Protein AF-A0A2E7TGP0-F1 (afdb_monomer)

Secondary structure (DSSP, 8-state):
-HHHHHHHHHHHHHHH-HHHHIIIIIHHHHHHHHHHHHHHHHHHHHHHHHHS-PEEEEEE-GGG-HHHHHHHHT-TTEEE-----GGGHHHHHHTTS-SEEEEE-TTHHHHHHTTPPPPEEEEE---

Nearest PDB structures (foldseek):
  5ydo-assembly1_A  TM=6.149E-01  e=7.953E-02  Salmonella enterica
  5yer-assembly1_A  TM=6.017E-01  e=1.112E-01  Salmonella enterica subsp. enterica serovar Typhimurium
  4lub-assembly1_B  TM=5.882E-01  e=1.087E+00  Streptococcus mutans UA159
  5ydw-assembly1_A-2  TM=4.422E-01  e=9.502E-01  Salmonella enterica subsp. enterica serovar Typhimurium
  9iz3-assembly1_C  TM=4.850E-01  e=2.124E+00  Bacillus spizizenii ATCC 6633 = JCM 2499

Foldseek 3Di:
DVVVVVVVVVVVVVVVPVVVVCVVPVVCVPVVVVVVVVVVVVVVVVVVVVQQQAAEEEEAPCVQCVVVVVVQVPDNSHDYDDPDDPVCVVVCQVVVVHAKYKYFDNCRNVQVVVVHDGDIDMDGDDD

Structure (mmCIF, N/CA/C/O backbone):
data_AF-A0A2E7TGP0-F1
#
_entry.id   AF-A0A2E7TGP0-F1
#
loop_
_atom_site.group_PDB
_atom_site.id
_atom_site.type_symbol
_atom_site.label_atom_id
_atom_site.label_alt_id
_atom_site.label_comp_id
_atom_site.label_asym_id
_atom_site.label_entity_id
_atom_site.label_seq_id
_atom_site.pdbx_PDB_ins_code
_atom_site.Cartn_x
_atom_site.Cartn_y
_atom_site.Cartn_z
_atom_site.occupancy
_atom_site.B_iso_or_equiv
_atom_site.auth_seq_id
_atom_site.auth_comp_id
_atom_site.auth_asym_id
_atom_site.auth_atom_id
_atom_site.pdbx_PDB_model_num
ATOM 1 N N . MET A 1 1 ? 47.164 -8.479 -48.257 1.00 65.50 1 MET A N 1
ATOM 2 C CA . MET A 1 1 ? 46.445 -7.190 -48.074 1.00 65.50 1 MET A CA 1
ATOM 3 C C . MET A 1 1 ? 45.217 -6.982 -48.979 1.00 65.50 1 MET A C 1
ATOM 5 O O . MET A 1 1 ? 44.552 -5.969 -48.832 1.00 65.50 1 MET A O 1
ATOM 9 N N . LYS A 1 2 ? 44.843 -7.922 -49.865 1.00 76.31 2 LYS A N 1
ATOM 10 C CA . LYS A 1 2 ? 43.684 -7.769 -50.772 1.00 76.31 2 LYS A CA 1
ATOM 11 C C . LYS A 1 2 ? 42.322 -7.906 -50.065 1.00 76.31 2 LYS A C 1
ATOM 13 O O . LYS A 1 2 ? 41.398 -7.163 -50.367 1.00 76.31 2 LYS A O 1
ATOM 18 N N . TYR A 1 3 ? 42.236 -8.784 -49.064 1.00 84.88 3 TYR A N 1
ATOM 19 C CA . TYR A 1 3 ? 41.024 -9.000 -48.261 1.00 84.88 3 TYR A CA 1
ATOM 20 C C . TYR A 1 3 ? 40.575 -7.759 -47.488 1.00 84.88 3 TYR A C 1
ATOM 22 O O . TYR A 1 3 ? 39.381 -7.496 -47.398 1.00 84.88 3 TYR A O 1
ATOM 30 N N . TRP A 1 4 ? 41.522 -6.956 -46.991 1.00 89.38 4 TRP A N 1
ATOM 31 C CA . TRP A 1 4 ? 41.175 -5.749 -46.243 1.00 89.38 4 TRP A CA 1
ATOM 32 C C . TRP A 1 4 ? 40.513 -4.689 -47.138 1.00 89.38 4 TRP A C 1
ATOM 34 O O . TRP A 1 4 ? 39.540 -4.049 -46.758 1.00 89.38 4 TRP A O 1
ATOM 44 N N . ILE A 1 5 ? 40.978 -4.562 -48.379 1.00 90.88 5 ILE A N 1
ATOM 45 C CA . ILE A 1 5 ? 40.408 -3.621 -49.350 1.00 90.88 5 ILE A CA 1
ATOM 46 C C . ILE A 1 5 ? 38.969 -4.021 -49.712 1.00 90.88 5 ILE A C 1
ATOM 48 O O . ILE A 1 5 ? 38.100 -3.156 -49.798 1.00 90.88 5 ILE A O 1
ATOM 52 N N . ILE A 1 6 ? 38.712 -5.323 -49.877 1.00 88.50 6 ILE A N 1
ATOM 53 C CA . ILE A 1 6 ? 37.374 -5.855 -50.174 1.00 88.50 6 ILE A CA 1
ATOM 54 C C . ILE A 1 6 ? 36.441 -5.634 -48.979 1.00 88.50 6 ILE A C 1
ATOM 56 O O . ILE A 1 6 ? 35.382 -5.043 -49.144 1.00 88.50 6 ILE A O 1
ATOM 60 N N . ALA A 1 7 ? 36.862 -6.003 -47.767 1.00 86.88 7 ALA A N 1
ATOM 61 C CA . ALA A 1 7 ? 36.056 -5.801 -46.563 1.00 86.88 7 ALA A CA 1
ATOM 62 C C . ALA A 1 7 ? 35.721 -4.317 -46.325 1.00 86.88 7 ALA A C 1
ATOM 64 O O . ALA A 1 7 ? 34.584 -3.981 -46.002 1.00 86.88 7 ALA A O 1
ATOM 65 N N . ARG A 1 8 ? 36.676 -3.406 -46.558 1.00 89.19 8 ARG A N 1
ATOM 66 C CA . ARG A 1 8 ? 36.418 -1.962 -46.487 1.00 89.19 8 ARG A CA 1
ATOM 67 C C . ARG A 1 8 ? 35.375 -1.517 -47.512 1.00 89.19 8 ARG A C 1
ATOM 69 O O . ARG A 1 8 ? 34.550 -0.675 -47.179 1.00 89.19 8 ARG A O 1
ATOM 76 N N . LYS A 1 9 ? 35.405 -2.059 -48.733 1.00 88.06 9 LYS A N 1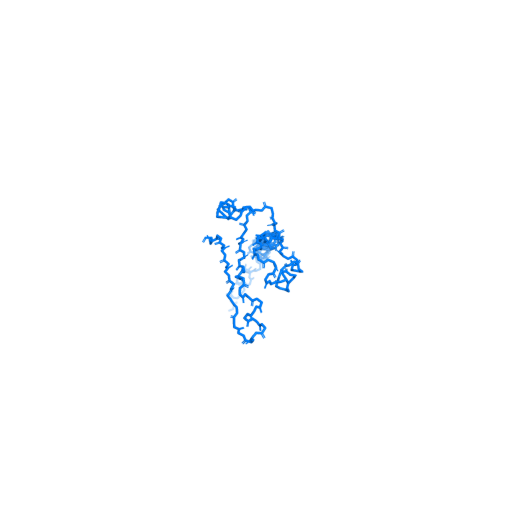
ATOM 77 C CA . LYS A 1 9 ? 34.427 -1.736 -49.779 1.00 88.06 9 LYS A CA 1
ATOM 78 C C . LYS A 1 9 ? 33.017 -2.179 -49.380 1.00 88.06 9 LYS A C 1
ATOM 80 O O . LYS A 1 9 ? 32.109 -1.361 -49.429 1.00 88.06 9 LYS A O 1
ATOM 85 N N . GLU A 1 10 ? 32.864 -3.415 -48.915 1.00 87.75 10 GLU A N 1
ATOM 86 C CA . GLU A 1 10 ? 31.562 -3.976 -48.521 1.00 87.75 10 GLU A CA 1
ATOM 87 C C . GLU A 1 10 ? 30.935 -3.223 -47.334 1.00 87.75 10 GLU A C 1
ATOM 89 O O . GLU A 1 10 ? 29.745 -2.906 -47.347 1.00 87.75 10 GLU A O 1
ATOM 94 N N . ILE A 1 11 ? 31.738 -2.848 -46.328 1.00 84.81 11 ILE A N 1
ATOM 95 C CA . ILE A 1 11 ? 31.271 -2.025 -45.198 1.00 84.81 11 ILE A CA 1
ATOM 96 C C . ILE A 1 11 ? 30.866 -0.624 -45.677 1.00 84.81 11 ILE A C 1
ATOM 98 O O . ILE A 1 11 ? 29.856 -0.082 -45.227 1.00 84.81 11 ILE A O 1
ATOM 102 N N . LEU A 1 12 ? 31.630 -0.020 -46.592 1.00 83.88 12 LEU A N 1
ATOM 103 C CA . LEU A 1 12 ? 31.327 1.317 -47.110 1.00 83.88 12 LEU A CA 1
ATOM 104 C C . LEU A 1 12 ? 30.058 1.321 -47.976 1.00 83.88 12 LEU A C 1
ATOM 106 O O . LEU A 1 12 ? 29.254 2.247 -47.888 1.00 83.88 12 LEU A O 1
ATOM 110 N N . ASP A 1 13 ? 29.859 0.277 -48.782 1.00 83.44 13 ASP A N 1
ATOM 111 C CA . ASP A 1 13 ? 28.663 0.122 -49.609 1.00 83.44 13 ASP A CA 1
ATOM 112 C C . ASP A 1 13 ? 27.424 -0.150 -48.738 1.00 83.44 13 ASP A C 1
ATOM 114 O O . ASP 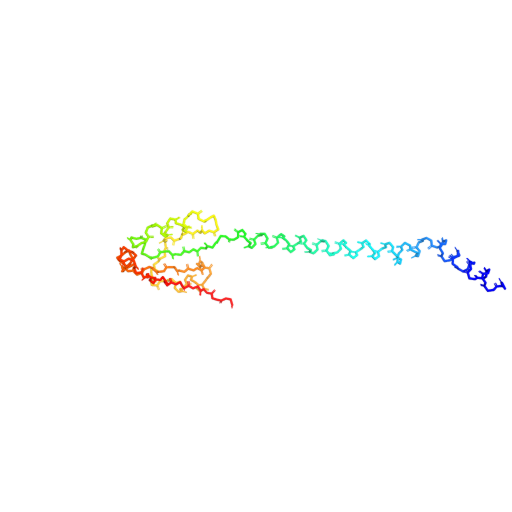A 1 13 ? 26.396 0.498 -48.937 1.00 83.44 13 ASP A O 1
ATOM 118 N N . THR A 1 14 ? 27.548 -0.982 -47.696 1.00 80.75 14 THR A N 1
ATOM 119 C CA . THR A 1 14 ? 26.477 -1.220 -46.709 1.00 80.75 14 THR A CA 1
ATOM 120 C C . THR A 1 14 ? 26.141 0.048 -45.916 1.00 80.75 14 THR A C 1
ATOM 122 O O . THR A 1 14 ? 24.975 0.350 -45.680 1.00 80.75 14 THR A O 1
ATOM 125 N N . THR A 1 15 ? 27.148 0.838 -45.523 1.00 81.00 15 THR A N 1
ATOM 126 C CA . THR A 1 15 ? 26.934 2.066 -44.733 1.00 81.00 15 THR A CA 1
ATOM 127 C C . THR A 1 15 ? 26.391 3.247 -45.529 1.00 81.00 15 THR A C 1
ATOM 129 O O . THR A 1 15 ? 25.738 4.131 -44.968 1.00 81.00 15 THR A O 1
ATOM 132 N N . ARG A 1 16 ? 26.605 3.262 -46.848 1.00 83.19 16 ARG A N 1
ATOM 133 C CA . ARG A 1 16 ? 25.985 4.241 -47.746 1.00 83.19 16 ARG A CA 1
ATOM 134 C C . ARG A 1 16 ? 24.491 3.975 -47.943 1.00 83.19 16 ARG A C 1
ATOM 136 O O . ARG A 1 16 ? 23.766 4.919 -48.266 1.00 83.19 16 ARG A O 1
ATOM 143 N N . ASP A 1 17 ? 24.016 2.757 -47.680 1.00 85.56 17 ASP A N 1
ATOM 144 C CA . ASP A 1 17 ? 22.586 2.468 -47.564 1.00 85.56 17 ASP A CA 1
ATOM 145 C C . ASP A 1 17 ? 22.034 2.944 -46.210 1.00 85.56 17 ASP A C 1
ATOM 147 O O . ASP A 1 17 ? 21.686 2.189 -45.298 1.00 85.56 17 ASP A O 1
ATOM 151 N N . LYS A 1 18 ? 21.961 4.272 -46.089 1.00 82.50 18 LYS A N 1
ATOM 152 C CA . LYS A 1 18 ? 21.466 4.967 -44.900 1.00 82.50 18 LYS A CA 1
ATOM 153 C C . LYS A 1 18 ? 20.025 4.589 -44.583 1.00 82.50 18 LYS A C 1
ATOM 155 O O . LYS A 1 18 ? 19.665 4.565 -43.417 1.00 82.50 18 LYS A O 1
ATOM 160 N N . ARG A 1 19 ? 19.196 4.295 -45.589 1.00 85.19 19 ARG A N 1
ATOM 161 C CA . ARG A 1 19 ? 17.792 3.929 -45.367 1.00 85.19 19 ARG A CA 1
ATOM 162 C C . ARG A 1 19 ? 17.705 2.598 -44.626 1.00 85.19 19 ARG A C 1
ATOM 164 O O . ARG A 1 19 ? 17.016 2.519 -43.610 1.00 85.19 19 ARG A O 1
ATOM 171 N N . THR A 1 20 ? 18.438 1.596 -45.100 1.00 84.31 20 THR A N 1
ATOM 172 C CA . THR A 1 20 ? 18.470 0.269 -44.480 1.00 84.31 20 THR A CA 1
ATOM 173 C C . THR A 1 20 ? 19.139 0.314 -43.107 1.00 84.31 20 THR A C 1
ATOM 175 O O . THR A 1 20 ? 18.591 -0.219 -42.145 1.00 84.31 20 THR A O 1
ATOM 178 N N . LEU A 1 21 ? 20.253 1.040 -42.955 1.00 84.06 21 LEU A N 1
ATOM 179 C CA . LEU A 1 21 ? 20.896 1.208 -41.647 1.00 84.06 21 LEU A CA 1
ATOM 180 C C . LEU A 1 21 ? 20.030 1.951 -40.622 1.00 84.06 21 LEU A C 1
ATOM 182 O O . LEU A 1 21 ? 20.004 1.563 -39.454 1.00 84.06 21 LEU A O 1
ATOM 186 N N . LEU A 1 22 ? 19.306 2.997 -41.033 1.00 86.75 22 LEU A N 1
ATOM 187 C CA . LEU A 1 22 ? 18.371 3.700 -40.152 1.00 86.75 22 LEU A CA 1
ATOM 188 C C . LEU A 1 22 ? 17.262 2.755 -39.679 1.00 86.75 22 LEU A C 1
ATOM 190 O O . LEU A 1 22 ? 16.947 2.733 -38.493 1.00 86.75 22 LEU A O 1
ATOM 194 N N . MET A 1 23 ? 16.716 1.929 -40.573 1.00 89.06 23 MET A N 1
ATOM 195 C CA . MET A 1 23 ? 15.684 0.952 -40.216 1.00 89.06 23 MET A CA 1
ATOM 196 C C . MET A 1 23 ? 16.201 -0.189 -39.334 1.00 89.06 23 MET A C 1
ATOM 198 O O . MET A 1 23 ? 15.459 -0.662 -38.481 1.00 89.06 23 MET A O 1
ATOM 202 N N . MET A 1 24 ? 17.449 -0.630 -39.503 1.00 87.38 24 MET A N 1
ATOM 203 C CA . MET A 1 24 ? 18.006 -1.740 -38.719 1.00 87.38 24 MET A CA 1
ATOM 204 C C . MET A 1 24 ? 18.562 -1.316 -37.357 1.00 87.38 24 MET A C 1
ATOM 206 O O . MET A 1 24 ? 18.558 -2.123 -36.435 1.00 87.38 24 MET A O 1
ATOM 210 N N . ILE A 1 25 ? 19.055 -0.082 -37.218 1.00 87.69 25 ILE A N 1
ATOM 211 C CA . ILE A 1 25 ? 19.737 0.373 -35.995 1.00 87.69 25 ILE A CA 1
ATOM 212 C C . ILE A 1 25 ? 18.921 1.446 -35.283 1.00 87.69 25 ILE A C 1
ATOM 214 O O . ILE A 1 25 ? 18.609 1.306 -34.106 1.00 87.69 25 ILE A O 1
ATOM 218 N N . VAL A 1 26 ? 18.540 2.515 -35.981 1.00 87.62 26 VAL A N 1
ATOM 219 C CA . VAL A 1 26 ? 17.865 3.657 -35.345 1.00 87.62 26 VAL A CA 1
ATOM 220 C C . VAL A 1 26 ? 16.413 3.324 -35.016 1.00 87.62 26 VAL A C 1
ATOM 222 O O . VAL A 1 26 ? 15.941 3.662 -33.935 1.00 87.62 26 VAL A O 1
ATOM 225 N N . MET A 1 27 ? 15.715 2.614 -35.904 1.00 90.94 27 MET A N 1
ATOM 226 C CA . MET A 1 27 ? 14.312 2.268 -35.688 1.00 90.94 27 MET A CA 1
ATOM 227 C C . MET A 1 27 ? 14.110 1.387 -34.448 1.00 90.94 27 MET A C 1
ATOM 229 O O . MET A 1 27 ? 13.279 1.760 -33.626 1.00 90.94 27 MET A O 1
ATOM 233 N N . PRO A 1 28 ? 14.853 0.282 -34.225 1.00 90.19 28 PRO A N 1
ATOM 234 C CA . PRO A 1 28 ? 14.669 -0.530 -33.023 1.00 90.19 28 PRO A CA 1
ATOM 235 C C . PRO A 1 28 ? 15.087 0.220 -31.758 1.00 90.19 28 PRO A C 1
ATOM 237 O O . PRO A 1 28 ? 14.398 0.134 -30.745 1.00 90.19 28 PRO A O 1
ATOM 240 N N . LEU A 1 29 ? 16.165 1.010 -31.835 1.00 94.00 29 LEU A N 1
ATOM 241 C CA . LEU A 1 29 ? 16.643 1.818 -30.713 1.00 94.00 29 LEU A CA 1
ATOM 242 C C . LEU A 1 29 ? 15.675 2.931 -30.309 1.00 94.00 29 LEU A C 1
ATOM 244 O O . LEU A 1 29 ? 15.761 3.386 -29.178 1.00 94.00 29 LEU A O 1
ATOM 248 N N . LEU A 1 30 ? 14.770 3.370 -31.187 1.00 94.12 30 LEU A N 1
ATOM 249 C CA . LEU A 1 30 ? 13.732 4.347 -30.848 1.00 94.12 30 LEU A CA 1
ATOM 250 C C . LEU A 1 30 ? 12.389 3.682 -30.545 1.00 94.12 30 LEU A C 1
ATOM 252 O O . LEU A 1 30 ? 11.774 3.988 -29.529 1.00 94.12 30 LEU A O 1
ATOM 256 N N . LEU A 1 31 ? 11.946 2.737 -31.376 1.00 94.25 31 LEU A N 1
ATOM 257 C CA . LEU A 1 31 ? 10.655 2.070 -31.205 1.00 94.25 31 LEU A CA 1
ATOM 258 C C . LEU A 1 31 ? 10.555 1.351 -29.866 1.00 94.25 31 LEU A C 1
ATOM 260 O O . LEU A 1 31 ? 9.555 1.507 -29.174 1.00 94.25 31 LEU A O 1
ATOM 264 N N . VAL A 1 32 ? 11.573 0.574 -29.493 1.00 94.12 32 VAL A N 1
ATOM 265 C CA . VAL A 1 32 ? 11.537 -0.222 -28.261 1.00 94.12 32 VAL A CA 1
ATOM 266 C C . VAL A 1 32 ? 11.398 0.661 -27.015 1.00 94.12 32 VAL A C 1
ATOM 268 O O . VAL A 1 32 ? 10.440 0.448 -26.269 1.00 94.12 32 VAL A O 1
ATOM 271 N N . PRO A 1 33 ? 12.260 1.669 -26.764 1.00 95.06 33 PRO A N 1
ATOM 272 C CA . PRO A 1 33 ? 12.091 2.516 -25.588 1.00 95.06 33 PRO A CA 1
ATOM 273 C C . PRO A 1 33 ? 10.813 3.351 -25.640 1.00 95.06 33 PRO A C 1
ATOM 275 O O . PRO A 1 33 ? 10.215 3.569 -24.592 1.00 95.06 33 PRO A O 1
ATOM 278 N N . THR A 1 34 ? 10.344 3.781 -26.818 1.00 96.25 34 THR A N 1
ATOM 279 C CA . THR A 1 34 ? 9.056 4.481 -26.920 1.00 96.25 34 THR A CA 1
ATOM 280 C C . THR A 1 34 ? 7.896 3.575 -26.513 1.00 96.25 34 THR A C 1
ATOM 282 O O . THR A 1 34 ? 7.079 3.979 -25.691 1.00 96.25 34 THR A O 1
ATOM 285 N N . LEU A 1 35 ? 7.843 2.342 -27.020 1.00 95.94 35 LEU A N 1
ATOM 286 C CA . LEU A 1 35 ? 6.804 1.378 -26.651 1.00 95.94 35 LEU A CA 1
ATOM 287 C C . LEU A 1 35 ? 6.829 1.094 -25.146 1.00 95.94 35 LEU A C 1
ATOM 289 O O . LEU A 1 35 ? 5.802 1.219 -24.481 1.00 95.94 35 LEU A O 1
ATOM 293 N N . ILE A 1 36 ? 8.007 0.799 -24.592 1.00 96.25 36 ILE A N 1
ATOM 294 C CA . ILE A 1 36 ? 8.172 0.553 -23.155 1.00 96.25 36 ILE A CA 1
ATOM 295 C C . ILE A 1 36 ? 7.748 1.781 -22.336 1.00 96.25 36 ILE A C 1
ATOM 297 O O . ILE A 1 36 ? 6.973 1.645 -21.393 1.00 96.25 36 ILE A O 1
ATOM 301 N N . GLY A 1 37 ? 8.191 2.980 -22.716 1.00 95.69 37 GLY A N 1
ATOM 302 C CA . GLY A 1 37 ? 7.841 4.220 -22.024 1.00 95.69 37 GLY A CA 1
ATOM 303 C C . GLY A 1 37 ? 6.336 4.495 -22.024 1.00 95.69 37 GLY A C 1
ATOM 304 O O . GLY A 1 37 ? 5.781 4.870 -20.994 1.00 95.69 37 GLY A O 1
ATOM 305 N N . THR A 1 38 ? 5.648 4.246 -23.145 1.00 94.56 38 THR A N 1
ATOM 306 C CA . THR A 1 38 ? 4.184 4.400 -23.211 1.00 94.56 38 THR A CA 1
ATOM 307 C C . THR A 1 38 ? 3.448 3.406 -22.317 1.00 94.56 38 THR A C 1
ATOM 309 O O . THR A 1 38 ? 2.497 3.791 -21.640 1.00 94.56 38 THR A O 1
ATOM 312 N N . LEU A 1 39 ? 3.906 2.152 -22.256 1.00 95.69 39 LEU A N 1
ATOM 313 C CA . LEU A 1 39 ? 3.327 1.145 -21.367 1.00 95.69 39 LEU A CA 1
ATOM 314 C C . LEU A 1 39 ? 3.518 1.527 -19.897 1.00 95.69 39 LEU A C 1
ATOM 316 O O . LEU A 1 39 ? 2.553 1.482 -19.138 1.00 95.69 39 LEU A O 1
ATOM 320 N N . MET A 1 40 ? 4.716 1.980 -19.516 1.00 93.62 40 MET A N 1
ATOM 321 C CA . MET A 1 40 ? 4.990 2.450 -18.154 1.00 93.62 40 MET A CA 1
ATOM 322 C C . MET A 1 40 ? 4.111 3.640 -17.764 1.00 93.62 40 MET A C 1
ATOM 324 O O . MET A 1 40 ? 3.666 3.709 -16.626 1.00 93.62 40 MET A O 1
ATOM 328 N N . MET A 1 41 ? 3.834 4.564 -18.689 1.00 92.81 41 MET A N 1
ATOM 329 C CA . MET A 1 41 ? 2.966 5.717 -18.427 1.00 92.81 41 MET A CA 1
ATOM 330 C C . MET A 1 41 ? 1.503 5.307 -18.199 1.00 92.81 41 MET A C 1
ATOM 332 O O . MET A 1 41 ? 0.822 5.853 -17.331 1.00 92.81 41 MET A O 1
ATOM 336 N N . ILE A 1 42 ? 1.009 4.333 -18.969 1.00 92.94 42 ILE A N 1
ATOM 337 C CA . ILE A 1 42 ? -0.331 3.771 -18.759 1.00 92.94 42 ILE A CA 1
ATOM 338 C C . ILE A 1 42 ? -0.376 3.056 -17.408 1.00 92.94 42 ILE A C 1
ATOM 340 O O . ILE A 1 42 ? -1.285 3.298 -16.618 1.00 92.94 42 ILE A O 1
ATOM 344 N N . GLU A 1 43 ? 0.617 2.215 -17.117 1.00 88.56 43 GLU A N 1
ATOM 345 C CA . GLU A 1 43 ? 0.716 1.504 -15.844 1.00 88.56 43 GLU A CA 1
ATOM 346 C C . GLU A 1 43 ? 0.785 2.475 -14.662 1.00 88.56 43 GLU A C 1
ATOM 348 O O . GLU A 1 43 ? 0.053 2.300 -13.691 1.00 88.56 43 GLU A O 1
ATOM 353 N N . SER A 1 44 ? 1.605 3.526 -14.743 1.00 86.44 44 SER A N 1
ATOM 354 C CA . SER A 1 44 ? 1.724 4.519 -13.677 1.00 86.44 44 SER A CA 1
ATOM 355 C C . SER A 1 44 ? 0.406 5.246 -13.451 1.00 86.44 44 SER A C 1
ATOM 357 O O . SER A 1 44 ? -0.005 5.369 -12.307 1.00 86.44 44 SER A O 1
ATOM 359 N N . SER A 1 45 ? -0.296 5.644 -14.518 1.00 83.81 45 SER A N 1
ATOM 360 C CA . SER A 1 45 ? -1.611 6.283 -14.401 1.00 83.81 45 SER A CA 1
ATOM 361 C C . SER A 1 45 ? -2.649 5.348 -13.775 1.00 83.81 45 SER A C 1
ATOM 363 O O . SER A 1 45 ? -3.468 5.779 -12.969 1.00 83.81 45 SER A O 1
ATOM 365 N N . GLN A 1 46 ? -2.619 4.056 -14.107 1.00 81.00 46 GLN A N 1
ATOM 366 C CA . GLN A 1 46 ? -3.516 3.071 -13.500 1.00 81.00 46 GLN A CA 1
ATOM 367 C C . GLN A 1 46 ? -3.166 2.810 -12.030 1.00 81.00 46 GLN A C 1
ATOM 369 O O . GLN A 1 46 ? -4.067 2.719 -11.200 1.00 81.00 46 GLN A O 1
ATOM 374 N N . ARG A 1 47 ? -1.874 2.734 -11.691 1.00 78.31 47 ARG A N 1
ATOM 375 C CA . ARG A 1 47 ? -1.394 2.600 -10.309 1.00 78.31 47 ARG A CA 1
ATOM 376 C C . ARG A 1 47 ? -1.716 3.829 -9.468 1.00 78.31 47 ARG A C 1
ATOM 378 O O . ARG A 1 47 ? -2.077 3.669 -8.312 1.00 78.31 47 ARG A O 1
ATOM 385 N N . GLU A 1 48 ? -1.594 5.023 -10.033 1.00 79.06 48 GLU A N 1
ATOM 386 C CA . GLU A 1 48 ? -1.951 6.286 -9.387 1.00 79.06 48 GLU A CA 1
ATOM 387 C C . GLU A 1 48 ? -3.449 6.319 -9.084 1.00 79.06 48 GLU A C 1
ATOM 389 O O . GLU A 1 48 ? -3.815 6.414 -7.920 1.00 79.06 48 GLU A O 1
ATOM 394 N N . LYS A 1 49 ? -4.308 6.048 -10.075 1.00 75.06 49 LYS A N 1
ATOM 395 C CA . LYS A 1 49 ? -5.763 5.935 -9.866 1.00 75.06 49 LYS A CA 1
ATOM 396 C C . LYS A 1 49 ? -6.143 4.884 -8.825 1.00 75.06 49 LYS A C 1
ATOM 398 O O . LYS A 1 49 ? -7.042 5.117 -8.029 1.00 75.06 49 LYS A O 1
ATOM 403 N N . ALA A 1 50 ? -5.484 3.724 -8.829 1.00 68.50 50 ALA A N 1
ATOM 404 C CA . ALA A 1 50 ? -5.707 2.682 -7.826 1.00 68.50 50 ALA A CA 1
ATOM 405 C C . ALA A 1 50 ? -5.166 3.080 -6.440 1.00 68.50 50 ALA A C 1
ATOM 407 O O . ALA A 1 50 ? -5.720 2.691 -5.421 1.00 68.50 50 ALA A O 1
ATOM 408 N N . SER A 1 51 ? -4.091 3.868 -6.380 1.00 64.75 51 SER A N 1
ATOM 409 C CA . SER A 1 51 ? -3.546 4.399 -5.128 1.00 64.75 51 SER A CA 1
ATOM 410 C C . SER A 1 51 ? -4.417 5.510 -4.541 1.00 64.75 51 SER A C 1
ATOM 412 O O . SER A 1 51 ? -4.479 5.637 -3.320 1.00 64.75 51 SER A O 1
ATOM 414 N N . GLU A 1 52 ? -5.068 6.296 -5.398 1.00 67.62 52 GLU A N 1
ATOM 415 C CA . GLU A 1 52 ? -6.024 7.351 -5.044 1.00 67.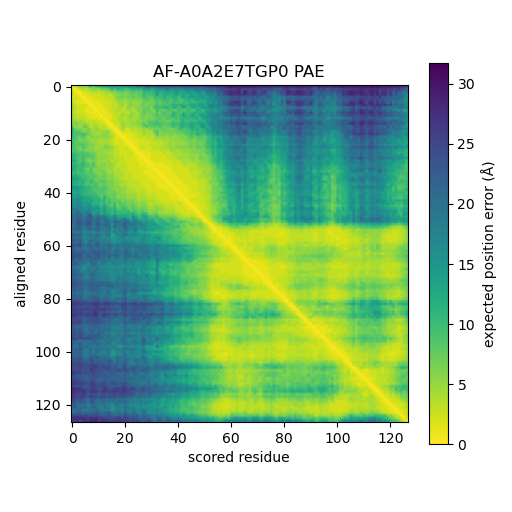62 52 GLU A CA 1
ATOM 416 C C . GLU A 1 52 ? -7.378 6.801 -4.580 1.00 67.62 52 GLU A C 1
ATOM 418 O O . GLU A 1 52 ? -8.184 7.546 -4.018 1.00 67.62 52 GLU A O 1
ATOM 423 N N . GLN A 1 53 ? -7.648 5.506 -4.782 1.00 76.44 53 GLN A N 1
ATOM 424 C CA . GLN A 1 53 ? -8.828 4.873 -4.205 1.0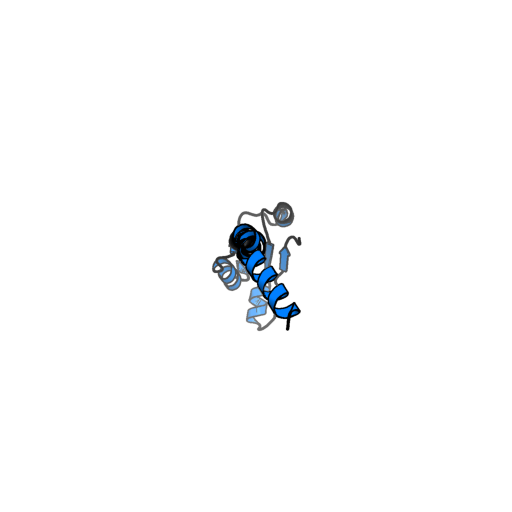0 76.44 53 GLN A CA 1
ATOM 425 C C . GLN A 1 53 ? -8.712 4.904 -2.682 1.00 76.44 53 GLN A C 1
ATOM 427 O O . GLN A 1 53 ? -7.880 4.222 -2.075 1.00 76.44 53 GLN A O 1
ATOM 432 N N . LYS A 1 54 ? -9.549 5.747 -2.076 1.00 83.88 54 LYS A N 1
ATOM 433 C CA . LYS A 1 54 ? -9.693 5.812 -0.629 1.00 83.88 54 LYS A CA 1
ATOM 434 C C . LYS A 1 54 ? -10.336 4.524 -0.130 1.00 83.88 54 LYS A C 1
ATOM 436 O O . LYS A 1 54 ? -11.340 4.087 -0.687 1.00 83.88 54 LYS A O 1
ATOM 441 N N . ILE A 1 55 ? -9.756 3.962 0.921 1.00 87.88 55 ILE A N 1
ATOM 442 C CA . ILE A 1 55 ? -10.229 2.763 1.602 1.00 87.88 55 ILE A CA 1
ATOM 443 C C . ILE A 1 55 ? -11.435 3.162 2.447 1.00 87.88 55 ILE A C 1
ATOM 445 O O . ILE A 1 55 ? -11.315 3.986 3.357 1.00 87.88 55 ILE A O 1
ATOM 449 N N . LYS A 1 56 ? -12.594 2.589 2.140 1.00 89.75 56 LYS A N 1
ATOM 450 C CA . LYS A 1 56 ? -13.826 2.783 2.899 1.00 89.75 56 LYS A CA 1
ATOM 451 C C . LYS A 1 56 ? -13.844 1.820 4.068 1.00 89.75 56 LYS A C 1
ATOM 453 O O . LYS A 1 56 ? -13.875 0.603 3.868 1.00 89.75 56 LYS A O 1
ATOM 458 N N . ILE A 1 57 ? -13.851 2.364 5.275 1.00 91.00 57 ILE A N 1
ATOM 459 C CA . ILE A 1 57 ? -13.907 1.575 6.499 1.00 91.00 57 ILE A CA 1
ATOM 460 C C . ILE A 1 57 ? -15.154 1.901 7.305 1.00 91.00 57 ILE A C 1
ATOM 462 O O . ILE A 1 57 ? -15.651 3.020 7.267 1.00 91.00 57 ILE A O 1
ATOM 466 N N . HIS A 1 58 ? -15.638 0.923 8.055 1.00 90.88 58 HIS A N 1
ATOM 467 C CA . HIS A 1 58 ? -16.687 1.108 9.046 1.00 90.88 58 HIS A CA 1
ATOM 468 C C . HIS A 1 58 ? -16.063 0.865 10.412 1.00 90.88 58 HIS A C 1
ATOM 470 O O . HIS A 1 58 ? -15.386 -0.152 10.598 1.00 90.88 58 HIS A O 1
ATOM 476 N N . PHE A 1 59 ? -16.228 1.815 11.328 1.00 90.62 59 PHE A N 1
ATOM 477 C CA . PHE A 1 59 ? -15.601 1.773 12.642 1.00 90.62 59 PHE A CA 1
ATOM 478 C C . PHE A 1 59 ? -16.667 1.562 13.712 1.00 90.62 59 PHE A C 1
ATOM 480 O O . PHE A 1 59 ? -17.582 2.365 13.848 1.00 90.62 59 PHE A O 1
ATOM 487 N N . ILE A 1 60 ? -16.526 0.489 14.487 1.00 89.50 60 ILE A N 1
ATOM 488 C CA . ILE A 1 60 ? -17.472 0.109 15.537 1.00 89.50 60 ILE A CA 1
ATOM 489 C C . ILE A 1 60 ? -16.770 0.230 16.882 1.00 89.50 60 ILE A C 1
ATOM 491 O O . ILE A 1 60 ? -15.691 -0.340 17.078 1.00 89.50 60 ILE A O 1
ATOM 495 N N . GLY A 1 61 ? -17.404 0.934 17.819 1.00 85.56 61 GLY A N 1
ATOM 496 C CA . GLY A 1 61 ? -16.854 1.163 19.151 1.00 85.56 61 GLY A CA 1
ATOM 497 C C . GLY A 1 61 ? -15.945 2.390 19.231 1.00 85.56 61 GLY A C 1
ATOM 498 O O . GLY A 1 61 ? -14.903 2.334 19.891 1.00 85.56 61 GLY A O 1
ATOM 499 N N . GLU A 1 62 ? -16.314 3.487 18.557 1.00 85.06 62 GLU A N 1
ATOM 500 C CA . GLU A 1 62 ? -15.638 4.793 18.670 1.00 85.06 62 GLU A CA 1
ATOM 501 C C . GLU A 1 62 ? -15.486 5.211 20.140 1.00 85.06 62 GLU A C 1
ATOM 503 O O . GLU A 1 62 ? -14.426 5.678 20.559 1.00 85.06 62 GLU A O 1
ATOM 508 N N . GLU A 1 63 ? -16.511 4.957 20.954 1.00 86.62 63 GLU A N 1
ATOM 509 C CA . GLU A 1 63 ? -16.558 5.294 22.374 1.00 86.62 63 GLU A CA 1
ATOM 510 C C . GLU A 1 63 ? -15.487 4.586 23.219 1.00 86.62 63 GLU A C 1
ATOM 512 O O . GLU A 1 63 ? -15.150 5.052 24.309 1.00 86.62 63 GLU A O 1
ATOM 517 N N . PHE A 1 64 ? -14.937 3.472 22.727 1.00 85.69 64 PHE A N 1
ATOM 518 C CA . PHE A 1 64 ? -13.927 2.674 23.425 1.00 85.69 64 PHE A CA 1
ATOM 519 C C . PHE A 1 64 ? -12.498 2.960 22.946 1.00 85.69 64 PHE A C 1
ATOM 521 O O . PHE A 1 64 ? -11.539 2.487 23.566 1.00 85.69 64 PHE A O 1
ATOM 528 N N . ALA A 1 65 ? -12.339 3.697 21.841 1.00 84.88 65 ALA A N 1
ATOM 529 C CA . ALA A 1 65 ? -11.041 3.999 21.245 1.00 84.88 65 ALA A CA 1
ATOM 530 C C . ALA A 1 65 ? -11.061 5.291 20.410 1.00 84.88 65 ALA A C 1
ATOM 532 O O . ALA A 1 65 ? -10.654 5.302 19.247 1.00 84.88 65 ALA A O 1
ATOM 533 N N . SER A 1 66 ? -11.475 6.403 21.015 1.00 86.31 66 SER A N 1
ATOM 534 C CA . SER A 1 66 ? -11.578 7.703 20.338 1.00 86.31 66 SER A CA 1
ATOM 535 C C . SER A 1 66 ? -10.251 8.209 19.748 1.00 86.31 66 SER A C 1
ATOM 537 O O . SER A 1 66 ? -10.245 8.835 18.689 1.00 86.31 66 SER A O 1
ATOM 539 N N . ASP A 1 67 ? -9.108 7.896 20.368 1.00 88.06 67 ASP A N 1
ATOM 540 C CA . ASP A 1 67 ? -7.787 8.248 19.817 1.00 88.06 67 ASP A CA 1
ATOM 541 C C . ASP A 1 67 ? -7.438 7.423 18.569 1.00 88.06 67 ASP A C 1
ATOM 543 O O . ASP A 1 67 ? -6.831 7.925 17.618 1.00 88.06 67 ASP A O 1
ATOM 547 N N . LEU A 1 68 ? -7.855 6.153 18.547 1.00 87.19 68 LEU A N 1
ATOM 548 C CA . LEU A 1 68 ? -7.679 5.282 17.392 1.00 87.19 68 LEU A CA 1
ATOM 549 C C . LEU A 1 68 ? -8.578 5.754 16.248 1.00 87.19 68 LEU A C 1
ATOM 551 O O . LEU A 1 68 ? -8.091 5.912 15.134 1.00 87.19 68 LEU A O 1
ATOM 555 N N . TYR A 1 69 ? -9.849 6.046 16.535 1.00 89.94 69 TYR A N 1
ATOM 556 C CA . TYR A 1 69 ? -10.798 6.585 15.562 1.00 89.94 69 TYR A CA 1
ATOM 557 C C . TYR A 1 69 ? -10.251 7.844 14.874 1.00 89.94 69 TYR A C 1
ATOM 559 O O . TYR A 1 69 ? -10.167 7.890 13.648 1.00 89.94 69 TYR A O 1
ATOM 567 N N . ARG A 1 70 ? -9.755 8.816 15.653 1.00 90.06 70 ARG A N 1
ATOM 568 C CA . ARG A 1 70 ? -9.116 10.029 15.111 1.00 90.06 70 ARG A CA 1
ATOM 569 C C . ARG A 1 70 ? -7.913 9.721 14.233 1.00 90.06 70 ARG A C 1
ATOM 571 O O . ARG A 1 70 ? -7.757 10.315 13.175 1.00 90.06 70 ARG A O 1
ATOM 578 N N . SER A 1 71 ? -7.089 8.755 14.636 1.00 89.75 71 SER A N 1
ATOM 579 C CA . SER A 1 71 ? -5.937 8.334 13.833 1.00 89.75 71 SER A CA 1
ATOM 580 C C . SER A 1 71 ? -6.361 7.778 12.465 1.00 89.75 71 SER A C 1
ATOM 582 O O . SER A 1 71 ? -5.639 7.950 11.486 1.00 89.75 71 SER A O 1
ATOM 584 N N . PHE A 1 72 ? -7.524 7.122 12.378 1.00 89.12 72 PHE A N 1
ATOM 585 C CA . PHE A 1 72 ? -8.103 6.666 11.112 1.00 89.12 72 PHE A CA 1
ATOM 586 C C . PHE A 1 72 ? -8.725 7.800 10.293 1.00 89.12 72 PHE A C 1
ATOM 588 O O . PHE A 1 72 ? -8.560 7.815 9.076 1.00 89.12 72 PHE A O 1
ATOM 595 N N . GLU A 1 73 ? -9.388 8.753 10.944 1.00 89.06 73 GLU A N 1
ATOM 596 C CA . GLU A 1 73 ? -9.990 9.926 10.302 1.00 89.06 73 GLU A CA 1
ATOM 597 C C . GLU A 1 73 ? -8.933 10.872 9.699 1.00 89.06 73 GLU A C 1
ATOM 599 O O . GLU A 1 73 ? -9.117 11.414 8.610 1.00 89.06 73 GLU A O 1
ATOM 604 N N . GLU A 1 74 ? -7.789 11.033 10.370 1.00 90.50 74 GLU A N 1
ATOM 605 C CA . GLU A 1 74 ? -6.678 11.878 9.913 1.00 90.50 74 GLU A CA 1
ATOM 606 C C . GLU A 1 74 ? -5.911 11.281 8.717 1.00 90.50 74 GLU A C 1
ATOM 608 O O . GLU A 1 74 ? -5.181 11.993 8.019 1.00 90.50 74 GLU A O 1
ATOM 613 N N . MET A 1 75 ? -6.066 9.981 8.440 1.00 88.38 75 MET A N 1
ATOM 614 C CA . MET A 1 75 ? -5.422 9.338 7.296 1.00 88.38 75 MET A CA 1
ATOM 615 C C . MET A 1 75 ? -6.130 9.702 5.984 1.00 88.38 75 MET A C 1
ATOM 617 O O . MET A 1 75 ? -7.223 9.232 5.695 1.00 88.38 75 MET A O 1
ATOM 621 N N . GLU A 1 76 ? -5.447 10.440 5.103 1.00 83.19 76 GLU A N 1
ATOM 622 C CA . GLU A 1 76 ? -5.981 10.898 3.802 1.00 83.19 76 GLU A CA 1
ATOM 623 C C . GLU A 1 76 ? -6.538 9.768 2.911 1.00 83.19 76 GLU A C 1
ATOM 625 O O . GLU A 1 76 ? -7.484 9.964 2.137 1.00 83.19 76 GLU A O 1
ATOM 630 N N . LYS A 1 77 ? -5.952 8.571 3.031 1.00 86.69 77 LYS A N 1
ATOM 631 C CA . LYS A 1 77 ? -6.330 7.382 2.261 1.00 86.69 77 LYS A CA 1
ATOM 632 C C . LYS A 1 77 ? -7.581 6.683 2.805 1.00 86.69 77 LYS A C 1
ATOM 634 O O . LYS A 1 77 ? -8.054 5.750 2.168 1.00 86.69 77 LYS A O 1
ATOM 639 N N . ILE A 1 78 ? -8.112 7.087 3.954 1.00 88.81 78 ILE A N 1
ATOM 640 C CA . ILE A 1 78 ? -9.205 6.395 4.637 1.00 88.81 78 ILE A CA 1
ATOM 641 C C . ILE A 1 78 ? -10.457 7.271 4.634 1.00 88.81 78 ILE A C 1
ATOM 643 O O . ILE A 1 78 ? -10.393 8.490 4.761 1.00 88.81 78 ILE A O 1
ATOM 647 N N . VAL A 1 79 ? -11.610 6.639 4.429 1.00 88.88 79 VAL A N 1
ATOM 648 C CA . VAL A 1 79 ? -12.928 7.263 4.568 1.00 88.88 79 VAL A CA 1
ATOM 649 C C . VAL A 1 79 ? -13.749 6.391 5.496 1.00 88.88 79 VAL A C 1
ATOM 651 O O . VAL A 1 79 ? -14.006 5.230 5.181 1.00 88.88 79 VAL A O 1
ATOM 654 N N . ILE A 1 80 ? -14.155 6.956 6.626 1.00 89.38 80 ILE A N 1
ATOM 655 C CA . ILE A 1 80 ? -15.036 6.283 7.574 1.00 89.38 80 ILE A CA 1
ATOM 656 C C . ILE A 1 80 ? -16.481 6.431 7.076 1.00 89.38 80 ILE A C 1
ATOM 658 O O . ILE A 1 80 ? -16.893 7.507 6.638 1.00 89.38 80 ILE A O 1
ATOM 662 N N . VAL A 1 81 ? -17.220 5.325 7.057 1.00 88.62 81 VAL A N 1
ATOM 663 C CA . VAL A 1 81 ? -18.617 5.246 6.622 1.00 88.62 81 VAL A CA 1
ATOM 664 C C . VAL A 1 81 ? -19.450 4.783 7.808 1.00 88.62 81 VAL A C 1
ATOM 666 O O . VAL A 1 81 ? -19.436 3.599 8.123 1.00 88.62 81 VAL A O 1
ATOM 669 N N . ASP A 1 82 ? -20.189 5.689 8.442 1.00 81.94 82 ASP A N 1
ATOM 670 C CA . ASP A 1 82 ? -20.938 5.391 9.678 1.00 81.94 82 ASP A CA 1
ATOM 671 C C . ASP A 1 82 ? -22.335 4.799 9.427 1.00 81.94 82 ASP A C 1
ATOM 673 O O . ASP A 1 82 ? -22.954 4.225 10.316 1.00 81.94 82 ASP A O 1
ATOM 677 N N . ASP A 1 83 ? -22.836 4.898 8.194 1.00 78.06 83 ASP A N 1
ATOM 678 C CA . ASP A 1 83 ? -24.234 4.614 7.836 1.00 78.06 83 ASP A CA 1
ATOM 679 C C . ASP A 1 83 ? -24.463 3.133 7.455 1.00 78.06 83 ASP A C 1
ATOM 681 O O . ASP A 1 83 ? -25.101 2.804 6.448 1.00 78.06 83 ASP A O 1
ATOM 685 N N . ILE A 1 84 ? -23.870 2.215 8.227 1.00 80.94 84 ILE A N 1
ATOM 686 C CA . ILE A 1 84 ? -23.936 0.767 7.993 1.00 80.94 84 ILE A CA 1
ATOM 687 C C . ILE A 1 84 ? -24.482 0.082 9.249 1.00 80.94 84 ILE A C 1
ATOM 689 O O . ILE A 1 84 ? -23.882 0.196 10.311 1.00 80.94 84 ILE A O 1
ATOM 693 N N . PRO A 1 85 ? -25.601 -0.656 9.153 1.00 81.75 85 PRO A N 1
ATOM 694 C CA . PRO A 1 85 ? -26.071 -1.485 10.256 1.00 81.75 85 PRO A CA 1
ATOM 695 C C . PRO A 1 85 ? -25.106 -2.644 10.532 1.00 81.75 85 PRO A C 1
ATOM 697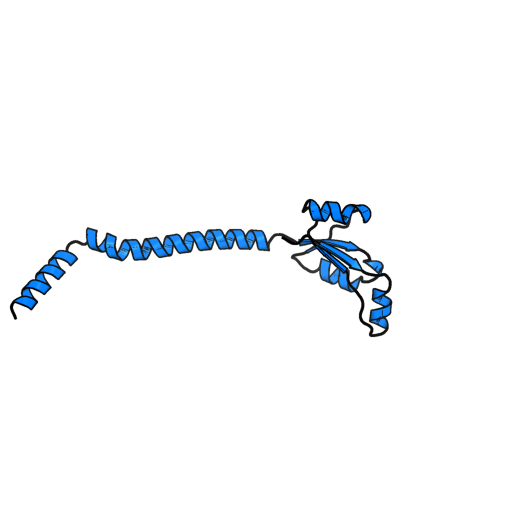 O O . PRO A 1 85 ? -24.715 -3.342 9.590 1.00 81.75 85 PRO A O 1
ATOM 700 N N . ASP A 1 86 ? -24.827 -2.923 11.808 1.00 75.31 86 ASP A N 1
ATOM 701 C CA . ASP A 1 86 ? -23.934 -4.008 12.250 1.00 75.31 86 ASP A CA 1
ATOM 702 C C . ASP A 1 86 ? -24.278 -5.368 11.609 1.00 75.31 86 ASP A C 1
ATOM 704 O O . ASP A 1 86 ? -23.408 -6.088 11.115 1.00 75.31 86 ASP A O 1
ATOM 708 N N . ASP A 1 87 ? -25.572 -5.684 11.502 1.00 79.25 87 ASP A N 1
ATOM 709 C CA . ASP A 1 87 ? -26.074 -6.940 10.923 1.00 79.25 87 ASP A CA 1
ATOM 710 C C . ASP A 1 87 ? -25.801 -7.078 9.412 1.00 79.25 87 ASP A C 1
ATOM 712 O O . ASP A 1 87 ? -25.924 -8.162 8.838 1.00 79.25 87 ASP A O 1
ATOM 716 N N . SER A 1 88 ? -25.461 -5.975 8.739 1.00 82.38 88 SER A N 1
ATOM 717 C CA . SER A 1 88 ? -25.283 -5.911 7.286 1.00 82.38 88 SER A CA 1
ATOM 718 C C . SER A 1 88 ? -23.825 -5.786 6.849 1.00 82.38 88 SER A C 1
ATOM 720 O O . SER A 1 88 ? -23.559 -5.895 5.653 1.00 82.38 88 SER A O 1
ATOM 722 N N . ILE A 1 89 ? -22.864 -5.637 7.766 1.00 83.50 89 ILE A N 1
ATOM 723 C CA . ILE A 1 89 ? -21.437 -5.432 7.445 1.00 83.50 89 ILE A CA 1
ATOM 724 C C . ILE A 1 89 ? -20.920 -6.465 6.437 1.00 83.50 89 ILE A C 1
ATOM 726 O O . ILE A 1 89 ? -20.313 -6.108 5.427 1.00 83.50 89 ILE A O 1
ATOM 730 N N . GLY A 1 90 ? -21.232 -7.748 6.646 1.00 82.25 90 GLY A N 1
ATOM 731 C CA . GLY A 1 90 ? -20.814 -8.820 5.740 1.00 82.25 90 GLY A CA 1
ATOM 732 C C . GLY A 1 90 ? -21.338 -8.656 4.307 1.00 82.25 90 GLY A C 1
ATOM 733 O O . GLY A 1 90 ? -20.627 -8.968 3.354 1.00 82.25 90 GLY A O 1
ATOM 734 N N . VAL A 1 91 ? -22.548 -8.118 4.132 1.00 84.50 91 VAL A N 1
ATOM 735 C CA . VAL A 1 91 ? -23.147 -7.842 2.814 1.00 84.50 91 VAL A CA 1
ATOM 736 C C . VAL A 1 91 ? -22.455 -6.654 2.143 1.00 84.50 91 VAL A C 1
ATOM 738 O O . VAL A 1 91 ? -22.203 -6.689 0.938 1.00 84.50 91 VAL A O 1
ATOM 741 N N . TYR A 1 92 ? -22.110 -5.618 2.909 1.00 84.19 92 TYR A N 1
ATOM 742 C CA . TYR A 1 92 ? -21.402 -4.442 2.394 1.00 84.19 92 TYR A CA 1
ATOM 743 C C . TYR A 1 92 ? -19.959 -4.775 1.993 1.00 84.19 92 TYR A C 1
ATOM 745 O O . TYR A 1 92 ? -19.508 -4.314 0.942 1.00 84.19 92 TYR A O 1
ATOM 753 N N . LEU A 1 93 ? -19.281 -5.638 2.761 1.00 85.75 93 LEU A N 1
ATOM 754 C CA . LEU A 1 93 ? -17.969 -6.192 2.410 1.00 85.75 93 LEU A CA 1
ATOM 755 C C . LEU A 1 93 ? -18.046 -7.049 1.138 1.00 85.75 93 LEU A C 1
ATOM 757 O O . LEU A 1 93 ? -17.218 -6.915 0.241 1.00 85.75 93 LEU A O 1
ATOM 761 N N . GLN A 1 94 ? -19.056 -7.919 1.015 1.00 85.31 94 GLN A N 1
ATOM 762 C CA . GLN A 1 94 ? -19.214 -8.780 -0.166 1.00 85.31 94 GLN A CA 1
ATOM 763 C C . GLN A 1 94 ? -19.475 -7.990 -1.451 1.00 85.31 94 GLN A C 1
ATOM 765 O O . GLN A 1 94 ? -18.896 -8.321 -2.491 1.00 85.31 94 GLN A O 1
ATOM 770 N N . ASN A 1 95 ? -20.307 -6.950 -1.363 1.00 84.06 95 ASN A N 1
ATOM 771 C CA . ASN A 1 95 ? -20.681 -6.086 -2.482 1.00 84.06 95 ASN A CA 1
ATOM 772 C C . ASN A 1 95 ? -19.650 -4.988 -2.799 1.00 84.06 95 ASN A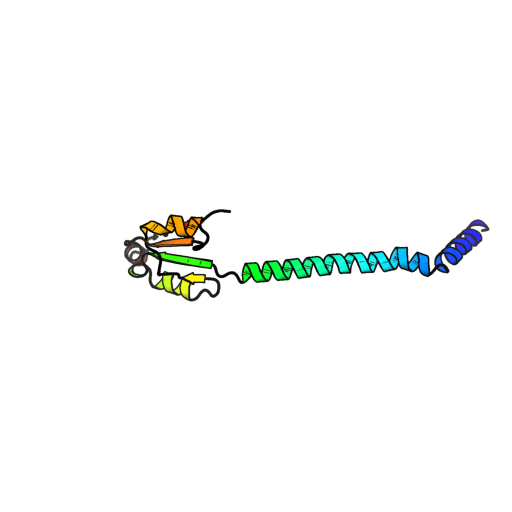 C 1
ATOM 774 O O . ASN A 1 95 ? -19.944 -4.136 -3.634 1.00 84.06 95 ASN A O 1
ATOM 778 N N . GLU A 1 96 ? -18.478 -4.981 -2.147 1.00 80.50 96 GLU A N 1
ATOM 779 C CA . GLU A 1 96 ? -17.402 -3.993 -2.380 1.00 80.50 96 GLU A CA 1
ATOM 780 C C . GLU A 1 96 ? -17.858 -2.536 -2.157 1.00 80.50 96 GLU A C 1
ATOM 782 O O . GLU A 1 96 ? -17.298 -1.580 -2.693 1.00 80.50 96 GLU A O 1
ATOM 787 N N . LEU A 1 97 ? -18.905 -2.354 -1.346 1.00 83.12 97 LEU A N 1
ATOM 788 C CA . LEU A 1 97 ? -19.340 -1.040 -0.870 1.00 83.12 97 LEU A CA 1
ATOM 789 C C . LEU A 1 97 ? -18.504 -0.589 0.331 1.00 83.12 97 LEU A C 1
ATOM 791 O O . LEU A 1 97 ? -18.364 0.614 0.558 1.00 83.12 97 LEU A O 1
ATOM 795 N N . LEU A 1 98 ? -17.951 -1.563 1.055 1.00 87.56 98 LEU A N 1
ATOM 796 C CA . LEU A 1 98 ? -17.069 -1.414 2.198 1.00 87.56 98 LEU A CA 1
ATOM 797 C C . LEU A 1 98 ? -15.811 -2.263 1.974 1.00 87.56 98 LEU A C 1
ATOM 799 O O . LEU A 1 98 ? -15.928 -3.419 1.568 1.00 87.56 98 LEU A O 1
ATOM 803 N N . ASP A 1 99 ? -14.631 -1.714 2.260 1.00 88.44 99 ASP A N 1
ATOM 804 C CA . ASP A 1 99 ? -13.360 -2.426 2.075 1.00 88.44 99 ASP A CA 1
ATOM 805 C C . ASP A 1 99 ? -12.950 -3.185 3.345 1.00 88.44 99 ASP A C 1
ATOM 807 O O . ASP A 1 99 ? -12.446 -4.310 3.278 1.00 88.44 99 ASP A O 1
ATOM 811 N N . ALA A 1 100 ? -13.194 -2.586 4.515 1.00 89.62 100 ALA A N 1
ATOM 812 C CA . ALA A 1 100 ? -12.932 -3.209 5.806 1.00 89.62 100 ALA A CA 1
ATOM 813 C C . ALA A 1 100 ? -13.903 -2.735 6.898 1.00 89.62 100 ALA A C 1
ATOM 815 O O . ALA A 1 100 ? -14.397 -1.611 6.876 1.00 89.62 100 ALA A O 1
ATOM 816 N N . ALA A 1 101 ? -14.129 -3.583 7.893 1.00 90.31 101 ALA A N 1
ATOM 817 C CA . ALA A 1 101 ? -14.789 -3.233 9.141 1.00 90.31 101 ALA A CA 1
ATOM 818 C C . ALA A 1 101 ? -13.803 -3.407 10.298 1.00 90.31 101 ALA A C 1
ATOM 820 O O . ALA A 1 101 ? -13.128 -4.434 10.394 1.00 90.31 101 ALA A O 1
ATOM 821 N N . VAL A 1 102 ? -13.714 -2.398 11.159 1.00 90.81 102 VAL A N 1
ATOM 822 C CA . VAL A 1 102 ? -12.867 -2.391 12.354 1.00 90.81 102 VAL A CA 1
ATOM 823 C C . VAL A 1 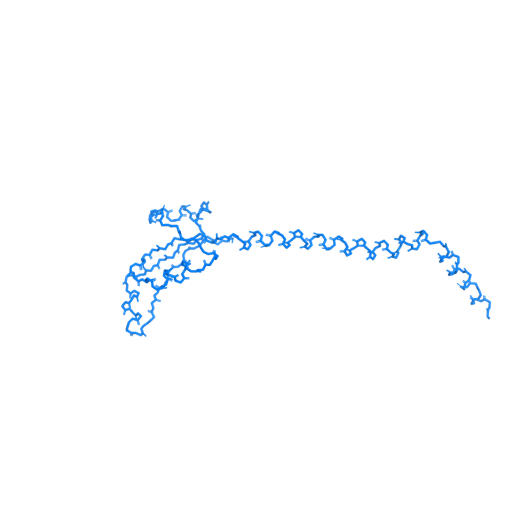102 ? -13.783 -2.422 13.565 1.00 90.81 102 VAL A C 1
ATOM 825 O O . VAL A 1 102 ? -14.620 -1.541 13.732 1.00 90.81 102 VAL A O 1
ATOM 828 N N . THR A 1 103 ? -13.642 -3.447 14.400 1.00 90.25 103 THR A N 1
ATOM 829 C CA . THR A 1 103 ? -14.438 -3.619 15.618 1.00 90.25 103 THR A CA 1
ATOM 830 C C . THR A 1 103 ? -13.548 -3.523 16.844 1.00 90.25 103 THR A C 1
ATOM 832 O O . THR A 1 103 ? -12.571 -4.268 16.987 1.00 90.25 103 THR A O 1
ATOM 835 N N . ILE A 1 104 ? -13.905 -2.605 17.739 1.00 89.88 104 ILE A N 1
ATOM 836 C CA . ILE A 1 104 ? -13.236 -2.389 19.015 1.00 89.88 104 ILE A CA 1
ATOM 837 C C . ILE A 1 104 ? -14.072 -2.998 20.136 1.00 89.88 104 ILE A C 1
ATOM 839 O O . ILE A 1 104 ? -15.273 -2.762 20.247 1.00 89.88 104 ILE A O 1
ATOM 843 N N . GLN A 1 105 ? -13.424 -3.797 20.983 1.00 85.44 105 GLN A N 1
ATOM 8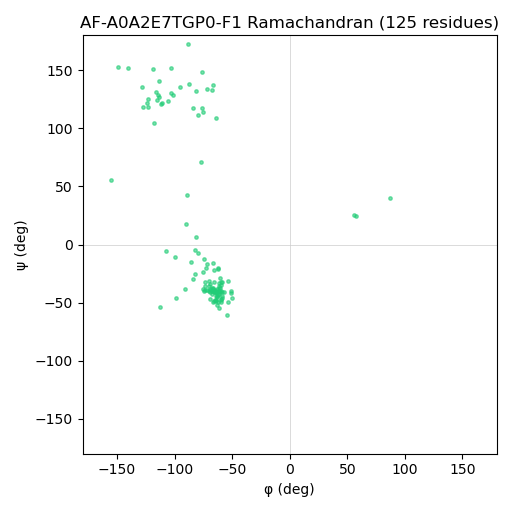44 C CA . GLN A 1 105 ? -14.071 -4.375 22.157 1.00 85.44 105 GLN A CA 1
ATOM 845 C C . GLN A 1 105 ? -14.225 -3.326 23.266 1.00 85.44 105 GLN A C 1
ATOM 847 O O . GLN A 1 105 ? -13.393 -2.436 23.432 1.00 85.44 105 GLN A O 1
ATOM 852 N N . ASN A 1 106 ? -15.280 -3.454 24.068 1.00 84.75 106 ASN A N 1
ATOM 853 C CA . ASN A 1 106 ? -15.592 -2.509 25.145 1.00 84.75 106 ASN A CA 1
ATOM 854 C C . ASN A 1 106 ? -14.518 -2.419 26.249 1.00 84.75 106 ASN A C 1
ATOM 856 O O . ASN A 1 106 ? -14.456 -1.433 26.983 1.00 84.75 10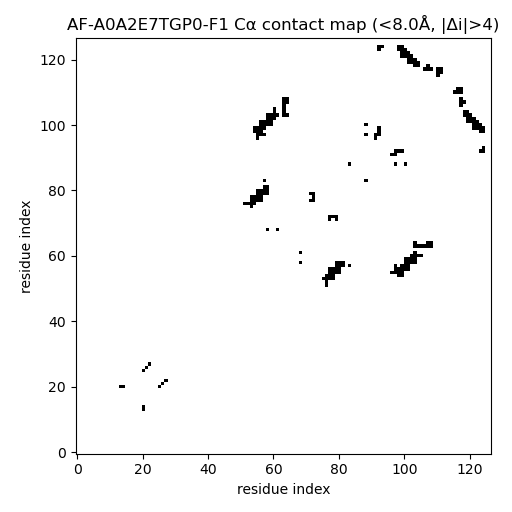6 ASN A O 1
ATOM 860 N N . ASP A 1 107 ? -13.663 -3.434 26.370 1.00 83.00 107 ASP A N 1
ATOM 861 C CA . ASP A 1 107 ? -12.559 -3.507 27.323 1.00 83.00 107 ASP A CA 1
ATOM 862 C C . ASP A 1 107 ? -11.304 -2.763 26.838 1.00 83.00 107 ASP A C 1
ATOM 864 O O . ASP A 1 107 ? -10.338 -2.649 27.596 1.00 83.00 107 ASP A O 1
ATOM 868 N N . HIS A 1 108 ? -11.314 -2.234 25.608 1.00 84.75 108 HIS A N 1
ATOM 869 C CA . HIS A 1 108 ? -10.154 -1.637 24.954 1.00 84.75 108 HIS A CA 1
ATOM 870 C C . HIS A 1 108 ? -9.513 -0.527 25.797 1.00 84.75 108 HIS A C 1
ATOM 872 O O . HIS A 1 108 ? -8.369 -0.680 26.231 1.00 84.75 108 HIS A O 1
ATOM 878 N N . GLN A 1 109 ? -10.253 0.545 26.106 1.00 83.12 109 GLN A N 1
ATOM 879 C CA . GLN A 1 109 ? -9.725 1.663 26.897 1.00 83.12 109 GLN A CA 1
ATOM 880 C C . GLN A 1 109 ? -9.230 1.201 28.275 1.00 83.12 109 GLN A C 1
ATOM 882 O O . GLN A 1 109 ? -8.121 1.527 28.689 1.00 83.12 109 GLN A O 1
ATOM 887 N N . SER A 1 110 ? -10.013 0.352 28.949 1.00 84.25 110 SER A N 1
ATOM 888 C CA . SER A 1 110 ? -9.669 -0.153 30.280 1.00 84.25 110 SER A CA 1
ATOM 889 C C . SER A 1 110 ? -8.369 -0.962 30.279 1.00 84.25 110 SER A C 1
ATOM 891 O O . SER A 1 110 ? -7.579 -0.870 31.218 1.00 84.25 110 SER A O 1
ATOM 893 N N . ARG A 1 111 ? -8.106 -1.750 29.232 1.00 86.00 111 ARG A N 1
ATOM 894 C CA . ARG A 1 111 ? -6.870 -2.535 29.129 1.00 86.00 111 ARG A CA 1
ATOM 895 C C . ARG A 1 111 ? -5.666 -1.662 28.817 1.00 86.00 111 ARG A C 1
ATOM 897 O O . ARG A 1 111 ? -4.624 -1.895 29.422 1.00 86.00 111 ARG A O 1
ATOM 904 N N . ILE A 1 112 ? -5.809 -0.660 27.953 1.00 85.44 112 ILE A N 1
ATOM 905 C CA . ILE A 1 112 ? -4.731 0.295 27.661 1.00 85.44 112 ILE A CA 1
ATOM 906 C C . ILE A 1 112 ? -4.352 1.094 28.915 1.00 85.44 112 ILE A C 1
ATOM 908 O O . ILE A 1 112 ? -3.168 1.172 29.243 1.00 85.44 112 ILE A O 1
ATOM 912 N N . ASP A 1 113 ? -5.336 1.582 29.676 1.00 87.38 113 ASP A N 1
ATOM 913 C CA . ASP A 1 113 ? -5.107 2.337 30.919 1.00 87.38 113 ASP A CA 1
ATOM 914 C C . ASP A 1 113 ? -4.356 1.513 31.983 1.00 87.38 113 ASP A C 1
ATOM 916 O O . ASP A 1 113 ? -3.608 2.052 32.799 1.00 87.38 113 ASP A O 1
ATOM 920 N N . ASN A 1 114 ? -4.523 0.187 31.961 1.00 90.69 114 ASN A N 1
ATOM 921 C CA . ASN A 1 114 ? -3.837 -0.752 32.851 1.00 90.69 114 ASN A CA 1
ATOM 922 C C . ASN A 1 114 ? -2.492 -1.262 32.289 1.00 90.69 114 ASN A C 1
ATOM 924 O O . ASN A 1 114 ? -1.985 -2.284 32.760 1.00 90.69 114 ASN A O 1
ATOM 928 N N . ASN A 1 115 ? -1.906 -0.590 31.287 1.00 85.62 115 ASN A N 1
ATOM 929 C CA . ASN A 1 115 ? -0.697 -1.033 30.572 1.00 85.62 115 ASN A CA 1
ATOM 930 C C . ASN A 1 115 ? -0.822 -2.447 29.957 1.00 85.62 115 ASN A C 1
ATOM 932 O O . ASN A 1 115 ? 0.169 -3.155 29.756 1.00 85.62 115 ASN A O 1
ATOM 936 N N . GLY A 1 116 ? -2.048 -2.878 29.675 1.00 84.50 116 GLY A N 1
ATOM 937 C CA . GLY A 1 116 ? -2.359 -4.128 29.003 1.00 84.50 116 GLY A CA 1
ATOM 938 C C . GLY A 1 116 ? -2.393 -3.980 27.482 1.00 84.50 116 GLY A C 1
ATOM 939 O O . GLY A 1 116 ? -2.336 -2.891 26.922 1.00 84.50 116 GLY A O 1
ATOM 940 N N . GLN A 1 117 ? -2.510 -5.112 26.794 1.00 83.88 117 GLN A N 1
ATOM 941 C CA . GLN A 1 117 ? -2.773 -5.156 25.355 1.00 83.88 117 GLN A CA 1
ATOM 942 C C . GLN A 1 117 ? -4.283 -5.112 25.120 1.00 83.88 117 GLN A C 1
ATOM 944 O O . GLN A 1 117 ? -4.988 -5.819 25.825 1.00 83.88 117 GLN A O 1
ATOM 949 N N . ALA A 1 118 ? -4.783 -4.359 24.145 1.00 86.44 118 ALA A N 1
ATOM 950 C CA . ALA A 1 118 ? -6.180 -4.434 23.717 1.00 86.44 118 ALA A CA 1
ATOM 951 C C . ALA A 1 118 ? -6.305 -5.206 22.394 1.00 86.44 118 ALA A C 1
ATOM 953 O O . ALA A 1 118 ? -5.362 -5.246 21.601 1.00 86.44 118 ALA A O 1
ATOM 954 N N . ASN A 1 119 ? -7.453 -5.849 22.175 1.00 84.88 119 ASN A N 1
ATOM 955 C CA . ASN A 1 119 ? -7.727 -6.591 20.946 1.00 84.88 119 ASN A CA 1
ATOM 956 C C . ASN A 1 119 ? -8.494 -5.702 19.961 1.00 84.88 119 ASN A C 1
ATOM 958 O O . ASN A 1 119 ? -9.450 -5.034 20.347 1.00 84.88 119 ASN A O 1
ATOM 962 N N . ILE A 1 120 ? -8.086 -5.736 18.693 1.00 88.88 120 ILE A N 1
ATOM 963 C CA . ILE A 1 120 ? -8.748 -5.050 17.580 1.00 88.88 120 ILE A CA 1
ATOM 964 C C . ILE A 1 120 ? -9.081 -6.119 16.543 1.00 88.88 120 ILE A C 1
ATOM 966 O O . ILE A 1 120 ? -8.191 -6.864 16.125 1.00 88.88 120 ILE A O 1
ATOM 970 N N . GLU A 1 121 ? -10.347 -6.211 16.145 1.00 89.44 121 GLU A N 1
ATOM 971 C CA . GLU A 1 121 ? -10.790 -7.136 15.104 1.00 89.44 121 GLU A CA 1
ATOM 972 C C . GLU A 1 121 ? -10.972 -6.380 13.787 1.00 89.44 121 GLU A C 1
ATOM 974 O O . GLU A 1 121 ? -11.628 -5.341 13.743 1.00 89.44 121 GLU A O 1
ATOM 979 N N . ILE A 1 122 ? -10.368 -6.893 12.713 1.00 89.69 122 ILE A N 1
ATOM 980 C CA . ILE A 1 122 ? -10.465 -6.307 11.375 1.00 89.69 122 ILE A CA 1
ATOM 981 C C . ILE A 1 122 ? -11.015 -7.370 10.432 1.00 89.69 122 ILE A C 1
ATOM 983 O O . ILE A 1 122 ? -10.380 -8.402 10.210 1.00 89.69 122 ILE A O 1
ATOM 987 N N . GLN A 1 123 ? -12.181 -7.095 9.855 1.00 89.38 123 GLN A N 1
ATOM 988 C CA . GLN A 1 123 ? -12.814 -7.934 8.844 1.00 89.38 123 GLN A CA 1
ATOM 989 C C . GLN A 1 123 ? -12.673 -7.255 7.486 1.00 89.38 123 GLN A C 1
ATOM 991 O O . GLN A 1 123 ? -13.091 -6.115 7.310 1.00 89.38 123 GLN A O 1
ATOM 996 N N . PHE A 1 124 ? -12.076 -7.941 6.517 1.00 88.81 124 PHE A N 1
ATOM 997 C CA . PHE A 1 124 ? -11.894 -7.427 5.161 1.00 88.81 124 PHE A CA 1
ATOM 998 C C . PHE A 1 124 ? -12.139 -8.541 4.145 1.00 88.81 124 PHE A C 1
ATOM 1000 O O . PHE A 1 124 ? -11.927 -9.723 4.432 1.00 88.81 124 PHE A O 1
ATOM 1007 N N . LYS A 1 125 ? -12.586 -8.175 2.942 1.00 82.31 125 LYS A N 1
ATOM 1008 C CA . LYS A 1 125 ? -12.727 -9.128 1.837 1.00 82.31 125 LYS A CA 1
ATOM 1009 C C . LYS A 1 125 ? -11.351 -9.356 1.205 1.00 82.31 125 LYS A C 1
ATOM 1011 O O . LYS A 1 125 ? -10.783 -8.451 0.604 1.00 82.31 125 LYS A O 1
ATOM 1016 N N . GLY A 1 126 ? -10.803 -10.560 1.361 1.00 70.56 126 GLY A N 1
ATOM 1017 C CA . GLY A 1 126 ? -9.577 -10.967 0.671 1.00 70.56 126 GLY A CA 1
ATOM 1018 C C . GLY A 1 126 ? -9.827 -11.192 -0.823 1.00 70.56 126 GLY A C 1
ATOM 1019 O O . GLY A 1 126 ? -10.824 -11.820 -1.181 1.00 70.56 126 GLY A O 1
ATOM 1020 N N . THR A 1 127 ? -8.935 -10.657 -1.660 1.00 56.56 127 THR A N 1
ATOM 1021 C CA . THR A 1 127 ? -8.887 -10.884 -3.120 1.00 56.56 127 THR A CA 1
ATOM 1022 C C . THR A 1 127 ? -8.686 -12.347 -3.489 1.00 56.56 127 THR A C 1
ATOM 1024 O O . THR A 1 127 ? -7.875 -13.015 -2.806 1.00 56.56 127 THR A O 1
#

pLDDT: mean 85.84, std 6.39, range [56.56, 96.25]

Radius of gyration: 31.35 Å; Cα contacts (8 Å, |Δi|>4): 114; chains: 1; bounding box: 72×23×84 Å

Solvent-accessible surface area (backbone atoms only — not comparable to full-atom values): 7220 Å² total; per-residue (Å²): 122,68,67,59,57,52,52,52,49,54,53,51,58,54,61,68,38,49,70,61,47,40,57,70,52,52,41,53,68,46,51,52,58,52,54,52,51,53,52,50,51,53,49,48,53,52,49,49,57,61,66,66,54,57,46,34,31,32,76,44,45,52,93,33,36,54,71,57,47,48,58,47,66,71,33,87,56,40,40,82,49,83,93,63,59,83,94,44,49,70,58,35,32,72,68,67,73,28,53,34,38,40,41,45,45,83,58,23,46,64,26,47,77,68,77,44,82,61,68,75,47,77,50,62,68,79,131

Mean predicted aligned error: 11.03 Å

Sequence (127 aa):
MKYWIIARKEILDTTRDKRTLLMMIVMPLLLVPTLIGTLMMIESSQREKASEQKIKIHFIGEEFASDLYRSFEEMEKIVIVDDIPDDSIGVYLQNELLDAAVTIQNDHQSRIDNNGQANIEIQFKGT